Protein AF-A0A7X9GBM9-F1 (afdb_monomer_lite)

Structure (mmCIF, N/CA/C/O backbone):
data_AF-A0A7X9GBM9-F1
#
_entry.id   AF-A0A7X9GBM9-F1
#
loop_
_atom_site.group_PDB
_atom_site.id
_atom_site.type_symbol
_atom_site.label_atom_id
_atom_site.label_alt_id
_atom_site.label_comp_id
_atom_site.label_asym_id
_atom_site.label_entity_id
_atom_site.label_seq_id
_atom_site.pdbx_PDB_ins_code
_atom_site.Cartn_x
_atom_site.Cartn_y
_atom_site.Cartn_z
_atom_site.occupancy
_atom_site.B_iso_or_equiv
_atom_site.auth_seq_id
_atom_site.auth_comp_id
_atom_site.auth_asym_id
_atom_site.auth_atom_id
_atom_site.pdbx_PDB_model_num
ATOM 1 N N . PRO A 1 1 ? -13.742 18.284 -7.852 1.00 63.12 1 PRO A N 1
ATOM 2 C CA 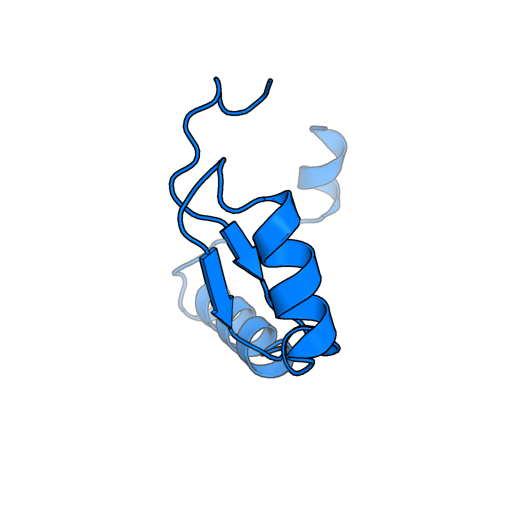. PRO A 1 1 ? -13.226 17.061 -7.186 1.00 63.12 1 PRO A CA 1
ATOM 3 C C . PRO A 1 1 ? -13.025 15.932 -8.204 1.00 63.12 1 PRO A C 1
ATOM 5 O O . PRO A 1 1 ? -13.933 15.680 -8.989 1.00 63.12 1 PRO A O 1
ATOM 8 N N . VAL A 1 2 ? -11.848 15.294 -8.204 1.00 77.69 2 VAL A N 1
ATOM 9 C CA . VAL A 1 2 ? -11.420 14.297 -9.214 1.00 77.69 2 VAL A CA 1
ATOM 10 C C . VAL A 1 2 ? -12.363 13.085 -9.292 1.00 77.69 2 VAL A C 1
ATOM 12 O O . VAL A 1 2 ? -12.571 12.546 -10.369 1.00 77.69 2 VAL A O 1
ATOM 15 N N . LEU A 1 3 ? -13.003 12.719 -8.178 1.00 88.25 3 LEU A N 1
ATOM 16 C CA . LEU A 1 3 ? -13.816 11.501 -8.060 1.00 88.25 3 LEU A CA 1
ATOM 17 C C . LEU A 1 3 ? -15.337 11.740 -8.054 1.00 88.25 3 LEU A C 1
ATOM 19 O O . LEU A 1 3 ? -16.087 10.835 -7.725 1.00 88.25 3 LEU A O 1
ATOM 23 N N . LYS A 1 4 ? -15.823 12.967 -8.306 1.00 90.44 4 LYS A N 1
ATOM 24 C CA . LYS A 1 4 ? -17.257 13.345 -8.164 1.00 90.44 4 LYS A CA 1
ATOM 25 C C . LYS A 1 4 ? -17.930 12.968 -6.821 1.00 90.44 4 LYS A C 1
ATOM 27 O O . LYS A 1 4 ? -19.140 13.091 -6.700 1.00 90.44 4 LYS A O 1
ATOM 32 N N . GLY A 1 5 ? -17.155 12.603 -5.799 1.00 89.00 5 GLY A N 1
ATOM 33 C CA . GLY A 1 5 ? -17.670 12.139 -4.506 1.00 89.00 5 GLY A CA 1
ATOM 34 C C . GLY A 1 5 ? -17.983 10.640 -4.449 1.00 89.00 5 GLY A C 1
ATOM 35 O O . GLY A 1 5 ? -18.408 10.164 -3.405 1.00 89.00 5 GLY A O 1
ATOM 36 N N . GLU A 1 6 ? -17.744 9.894 -5.526 1.00 93.94 6 GLU A N 1
ATOM 37 C CA . GLU A 1 6 ? -17.931 8.445 -5.585 1.00 93.94 6 GLU A CA 1
ATOM 38 C C . GLU A 1 6 ? -16.636 7.761 -5.119 1.00 93.94 6 GLU A C 1
ATOM 40 O O . GLU A 1 6 ? -15.670 7.643 -5.874 1.00 93.94 6 GLU A O 1
ATOM 45 N N . VAL A 1 7 ? -16.586 7.380 -3.839 1.00 95.25 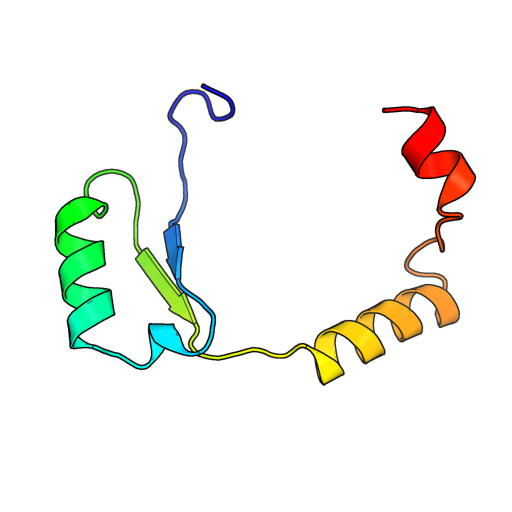7 VAL A N 1
ATOM 46 C CA . VAL A 1 7 ? -15.434 6.709 -3.217 1.00 95.25 7 VAL A CA 1
ATOM 47 C C . VAL A 1 7 ? -15.865 5.326 -2.747 1.00 95.25 7 VAL A C 1
ATOM 49 O O . VAL A 1 7 ? -16.765 5.203 -1.923 1.00 95.25 7 VAL A O 1
ATOM 52 N N . GLU A 1 8 ? -15.220 4.286 -3.271 1.00 96.06 8 GLU A N 1
ATOM 53 C CA . GLU A 1 8 ? -15.593 2.897 -2.979 1.00 96.06 8 GLU A CA 1
ATOM 54 C C . GLU A 1 8 ? -14.939 2.366 -1.699 1.00 96.06 8 GLU A C 1
ATOM 56 O O . GLU A 1 8 ? -15.581 1.671 -0.915 1.00 96.06 8 GLU A O 1
ATOM 61 N N . ALA A 1 9 ? -13.676 2.728 -1.457 1.00 96.75 9 ALA A N 1
ATOM 62 C CA . ALA A 1 9 ? -12.944 2.345 -0.257 1.00 96.75 9 ALA A CA 1
ATOM 63 C C . ALA A 1 9 ? -11.817 3.334 0.065 1.00 96.75 9 ALA A C 1
ATOM 65 O O . ALA A 1 9 ? -11.300 4.033 -0.810 1.00 96.75 9 ALA A O 1
ATOM 66 N N . ILE A 1 10 ? -11.402 3.340 1.329 1.00 97.31 10 ILE A N 1
ATOM 67 C CA . ILE A 1 10 ? -10.180 3.982 1.814 1.00 97.31 10 ILE A CA 1
ATOM 68 C C . ILE A 1 10 ? -9.207 2.873 2.201 1.00 97.31 10 ILE A C 1
ATOM 70 O O . ILE A 1 10 ? -9.499 2.086 3.099 1.00 97.31 10 ILE A O 1
ATOM 74 N N . ILE A 1 11 ? -8.048 2.816 1.544 1.00 97.06 11 ILE A N 1
ATOM 75 C CA . ILE A 1 11 ? -6.994 1.852 1.878 1.00 97.06 11 ILE A CA 1
ATOM 76 C C . ILE A 1 11 ? -5.932 2.542 2.730 1.00 97.06 11 ILE A C 1
ATOM 78 O O . ILE A 1 11 ? -5.390 3.573 2.330 1.00 97.06 11 ILE A O 1
ATOM 82 N N . ILE A 1 12 ? -5.620 1.963 3.891 1.00 97.69 12 ILE A N 1
ATOM 83 C CA . ILE A 1 12 ? -4.520 2.401 4.755 1.00 97.69 12 ILE A CA 1
ATOM 84 C C . ILE A 1 12 ? -3.439 1.316 4.747 1.00 97.69 12 ILE A C 1
ATOM 86 O O . ILE A 1 12 ? -3.678 0.192 5.183 1.00 97.69 12 ILE A O 1
ATOM 90 N N . THR A 1 13 ? -2.259 1.667 4.238 1.00 97.25 13 THR A N 1
ATOM 91 C CA . THR A 1 13 ? -1.090 0.784 4.087 1.00 97.25 13 THR A CA 1
ATOM 92 C C . THR A 1 13 ? 0.181 1.480 4.579 1.00 97.25 13 THR A C 1
ATOM 94 O O . THR A 1 13 ? 0.118 2.617 5.054 1.00 97.25 13 THR A O 1
ATOM 97 N N . GLY A 1 14 ? 1.333 0.820 4.475 1.00 96.44 14 GLY A N 1
ATOM 98 C CA . GLY A 1 14 ? 2.627 1.338 4.915 1.00 96.44 14 GLY A CA 1
ATOM 99 C C . GLY A 1 14 ? 2.942 0.953 6.359 1.00 96.44 14 GLY A C 1
ATOM 100 O O . GLY A 1 14 ? 2.087 0.446 7.093 1.00 96.44 14 GLY A O 1
ATOM 101 N N . GLY A 1 15 ? 4.173 1.207 6.804 1.00 96.19 15 GLY A N 1
ATOM 102 C CA . GLY A 1 15 ? 4.623 0.798 8.144 1.00 96.19 15 GLY A CA 1
ATOM 103 C C . GLY A 1 15 ? 3.791 1.356 9.312 1.00 96.19 15 GLY A C 1
ATOM 104 O O . GLY A 1 15 ? 3.649 0.711 10.349 1.00 96.19 15 GLY A O 1
ATOM 105 N N . LEU A 1 16 ? 3.176 2.531 9.153 1.00 96.75 16 LEU A N 1
ATOM 106 C CA . LEU A 1 16 ? 2.347 3.148 10.197 1.00 96.75 16 LEU A CA 1
ATOM 107 C C . LEU A 1 16 ? 0.979 2.479 10.380 1.00 96.75 16 LEU A C 1
ATOM 109 O O . LEU A 1 16 ? 0.352 2.655 11.427 1.00 96.75 16 LEU A O 1
ATOM 113 N N . ALA A 1 17 ? 0.528 1.688 9.407 1.00 97.38 17 ALA A N 1
ATOM 114 C CA . ALA A 1 17 ? -0.753 1.000 9.477 1.00 97.38 17 ALA A CA 1
ATOM 115 C C . ALA A 1 17 ? -0.786 -0.133 10.524 1.00 97.38 17 ALA A C 1
ATOM 117 O O . ALA A 1 17 ? -1.863 -0.602 10.877 1.00 97.38 17 ALA A O 1
ATOM 118 N N . TYR A 1 18 ? 0.366 -0.524 11.086 1.00 97.75 18 TYR A N 1
ATOM 119 C CA . TYR A 1 18 ? 0.441 -1.416 12.252 1.00 97.75 18 TYR A CA 1
ATOM 120 C C . TYR A 1 18 ? 0.005 -0.748 13.567 1.00 97.75 18 TYR A C 1
ATOM 122 O O . TYR A 1 18 ? -0.252 -1.433 14.556 1.00 97.75 18 TYR A O 1
ATOM 130 N N . SER A 1 19 ? -0.054 0.586 13.619 1.00 98.06 19 SER A N 1
ATOM 131 C CA . SER A 1 19 ? -0.431 1.314 14.830 1.00 98.06 19 SER A CA 1
ATOM 132 C C . SER A 1 19 ? -1.949 1.403 14.966 1.00 98.06 19 SER A C 1
ATOM 134 O O . SER A 1 19 ? -2.581 2.267 14.360 1.00 98.06 19 SER A O 1
ATOM 136 N N . GLU A 1 20 ? -2.539 0.567 15.823 1.00 97.38 20 GLU A N 1
ATOM 137 C CA . GLU A 1 20 ? -3.981 0.605 16.117 1.00 97.38 20 GLU A CA 1
ATOM 138 C C . GLU A 1 20 ? -4.448 1.990 16.582 1.00 97.38 20 GLU A C 1
ATOM 140 O O . GLU A 1 20 ? -5.515 2.454 16.189 1.00 97.38 20 GLU A O 1
ATOM 145 N N . TYR A 1 21 ? -3.637 2.688 17.384 1.00 98.19 21 TYR A N 1
ATOM 146 C CA . TYR A 1 21 ? -3.944 4.050 17.824 1.00 98.19 21 TYR A CA 1
ATOM 147 C C . TYR A 1 21 ? -4.134 4.998 16.634 1.00 98.19 21 TYR A C 1
ATOM 149 O O . TYR A 1 21 ? -5.118 5.738 16.572 1.00 98.19 21 TYR A O 1
ATOM 157 N N . LEU A 1 22 ? -3.201 4.961 15.679 1.00 98.06 22 LEU A N 1
ATOM 158 C CA . LEU A 1 22 ? -3.250 5.821 14.505 1.00 98.06 22 LEU A CA 1
ATOM 159 C C . LEU A 1 22 ? -4.406 5.434 13.580 1.00 98.06 22 LEU A C 1
ATOM 161 O O . LEU A 1 22 ? -5.130 6.317 13.126 1.00 98.06 22 LEU A O 1
ATOM 165 N N . ILE A 1 23 ? -4.599 4.135 13.337 1.00 98.31 23 ILE A N 1
ATOM 166 C CA . ILE A 1 23 ? -5.702 3.625 12.518 1.00 98.31 23 ILE A CA 1
ATOM 167 C C . ILE A 1 23 ? -7.046 4.072 13.090 1.00 98.31 23 ILE A C 1
ATOM 169 O O . ILE A 1 23 ? -7.832 4.684 12.372 1.00 98.31 23 ILE A O 1
ATOM 173 N N . ASN A 1 24 ? -7.274 3.872 14.389 1.00 98.12 24 ASN A N 1
ATOM 174 C CA . ASN A 1 24 ? -8.521 4.258 15.047 1.00 98.12 24 ASN A CA 1
ATOM 175 C C . ASN A 1 24 ? -8.759 5.772 14.982 1.00 98.12 24 ASN A C 1
ATOM 177 O O . ASN A 1 24 ? -9.888 6.216 14.761 1.00 98.12 24 ASN A O 1
ATOM 181 N N . TYR A 1 25 ? -7.704 6.574 15.160 1.00 98.31 25 TYR A N 1
ATOM 182 C CA . TYR A 1 25 ? -7.788 8.028 15.046 1.00 98.31 25 TYR A CA 1
ATOM 183 C C . TYR A 1 25 ? -8.179 8.464 13.627 1.00 98.31 25 TYR A C 1
ATOM 185 O O . TYR A 1 25 ? -9.098 9.267 13.462 1.00 98.31 25 TYR A O 1
ATOM 193 N N . ILE A 1 26 ? -7.533 7.900 12.601 1.00 98.12 26 ILE A N 1
ATOM 194 C CA . ILE A 1 26 ? -7.848 8.172 11.192 1.00 98.12 26 ILE A CA 1
ATOM 195 C C . ILE A 1 26 ? -9.268 7.726 10.859 1.00 98.12 26 ILE A C 1
ATOM 197 O O . ILE A 1 26 ? -10.021 8.492 10.260 1.00 98.12 26 ILE A O 1
ATOM 201 N N . GLU A 1 27 ? -9.669 6.537 11.297 1.00 97.50 27 GLU A N 1
ATOM 202 C CA . GLU A 1 27 ? -10.995 5.987 11.043 1.00 97.50 27 GLU A CA 1
ATOM 203 C C . GLU A 1 27 ? -12.113 6.912 11.533 1.00 97.50 27 GLU A C 1
ATOM 205 O O . GLU A 1 27 ? -13.057 7.171 10.783 1.00 97.50 27 GLU A O 1
ATOM 210 N N . GLN A 1 28 ? -12.003 7.488 12.738 1.00 98.12 28 GLN A N 1
ATOM 211 C CA . GLN A 1 28 ? -13.009 8.446 13.217 1.00 98.12 28 GLN A CA 1
ATOM 212 C C . GLN A 1 28 ? -13.126 9.685 12.323 1.00 98.12 28 GLN A C 1
ATOM 214 O O . GLN A 1 28 ? -14.210 10.259 12.229 1.00 98.12 28 GLN A O 1
ATOM 219 N N . MET A 1 29 ? -12.037 10.090 11.666 1.00 98.19 29 MET A N 1
ATOM 220 C CA . MET A 1 29 ? -12.025 11.258 10.791 1.00 98.19 29 MET A CA 1
ATOM 221 C C . MET A 1 29 ? -12.638 10.977 9.418 1.00 98.19 29 MET A C 1
ATOM 223 O O . MET A 1 29 ? -13.247 11.881 8.857 1.00 98.19 29 MET A O 1
ATOM 227 N N . VAL A 1 30 ? -12.473 9.771 8.858 1.00 97.88 30 VAL A N 1
ATOM 228 C CA . VAL A 1 30 ? -12.737 9.531 7.422 1.00 97.88 30 VAL A CA 1
ATOM 229 C C . VAL A 1 30 ? -13.784 8.460 7.111 1.00 97.88 3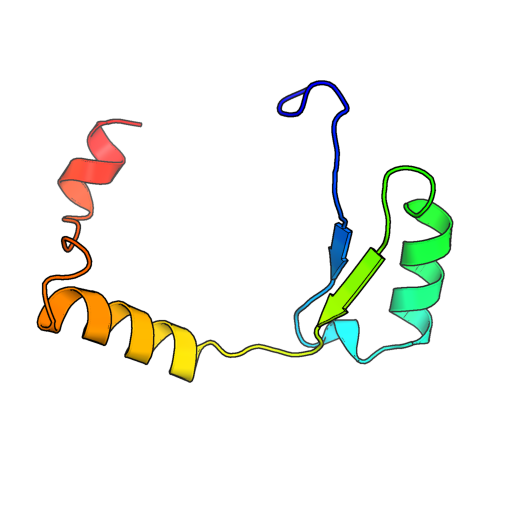0 VAL A C 1
ATOM 231 O O . VAL A 1 30 ? -14.238 8.392 5.971 1.00 97.88 30 VAL A O 1
ATOM 234 N N . LYS A 1 31 ? -14.249 7.670 8.092 1.00 97.19 31 LYS A N 1
ATOM 235 C CA . LYS A 1 31 ? -15.214 6.571 7.854 1.00 97.19 31 LYS A CA 1
ATOM 236 C C . LYS A 1 31 ? -16.564 6.997 7.272 1.00 97.19 31 LYS A C 1
ATOM 238 O O . LYS A 1 31 ? -17.313 6.159 6.786 1.00 97.19 31 LYS A O 1
ATOM 243 N N . PHE A 1 32 ? -16.904 8.285 7.339 1.00 96.94 32 PHE A N 1
ATOM 244 C CA . PHE A 1 32 ? -18.132 8.814 6.738 1.00 96.94 32 PHE A CA 1
ATOM 245 C C . PHE A 1 32 ? -18.071 8.865 5.202 1.00 96.94 32 PHE A C 1
ATOM 247 O O . PHE A 1 32 ? -19.105 9.043 4.564 1.00 96.94 32 PHE A O 1
ATOM 254 N N . ILE A 1 33 ? -16.871 8.756 4.621 1.00 96.50 33 ILE A N 1
ATOM 255 C CA . ILE A 1 33 ? -16.635 8.856 3.179 1.00 96.50 33 ILE A CA 1
ATOM 256 C C . ILE A 1 33 ? -16.851 7.496 2.509 1.00 96.50 33 ILE A C 1
ATOM 258 O O . ILE A 1 33 ? -17.574 7.421 1.521 1.00 96.50 33 ILE A O 1
ATOM 262 N N . ALA A 1 34 ? -16.218 6.4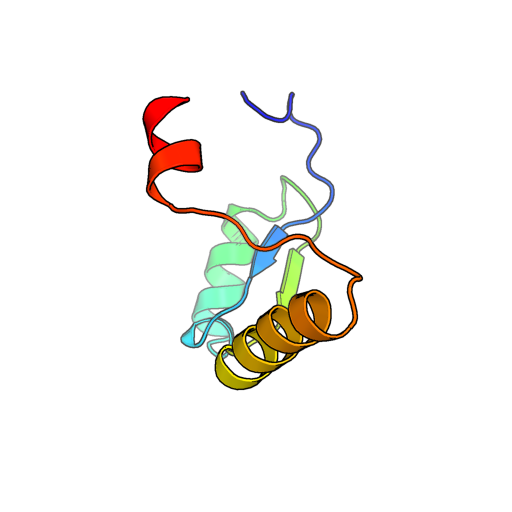39 3.030 1.00 97.19 34 ALA A N 1
ATOM 263 C CA . ALA A 1 34 ? -16.262 5.086 2.475 1.00 97.19 34 ALA A CA 1
ATOM 264 C C . ALA A 1 34 ? -15.770 4.041 3.503 1.00 97.19 34 ALA A C 1
ATOM 266 O O . ALA A 1 34 ? -15.118 4.417 4.485 1.00 97.19 34 ALA A O 1
ATOM 267 N N . PRO A 1 35 ? -16.035 2.736 3.281 1.00 97.56 35 PRO A N 1
ATOM 268 C CA . PRO A 1 35 ? -15.438 1.650 4.056 1.00 97.56 35 PRO A CA 1
ATOM 269 C C . PRO A 1 35 ? -13.907 1.720 4.084 1.00 97.56 35 PRO A C 1
ATOM 271 O O . PRO A 1 35 ? -13.270 2.046 3.080 1.00 97.56 35 PRO A O 1
ATOM 274 N N . ILE A 1 36 ? -13.315 1.383 5.230 1.00 97.94 36 ILE A N 1
ATOM 275 C CA . ILE A 1 36 ? -11.863 1.405 5.430 1.00 97.94 36 ILE A CA 1
ATOM 276 C C . ILE A 1 36 ? -11.315 -0.019 5.372 1.00 97.94 36 ILE A C 1
ATOM 278 O O . ILE A 1 36 ? -11.856 -0.926 6.003 1.00 97.94 36 ILE A O 1
ATOM 282 N N . ILE A 1 37 ? -10.223 -0.200 4.634 1.00 97.94 37 ILE A N 1
ATOM 283 C CA . ILE A 1 37 ? -9.481 -1.453 4.531 1.00 97.94 37 ILE A CA 1
ATOM 284 C C . ILE A 1 37 ? -8.037 -1.184 4.950 1.00 97.94 37 ILE A C 1
ATOM 286 O O . ILE A 1 37 ? -7.384 -0.288 4.417 1.00 97.94 37 ILE A O 1
ATOM 290 N N . VAL A 1 38 ? -7.536 -1.958 5.910 1.00 97.50 38 VAL A N 1
ATOM 291 C CA . VAL A 1 38 ? -6.178 -1.797 6.438 1.00 97.50 38 VAL A CA 1
ATOM 292 C C . VAL A 1 38 ? -5.324 -2.970 5.970 1.00 97.50 38 VAL A C 1
ATOM 294 O O . VAL A 1 38 ? -5.615 -4.116 6.304 1.00 97.50 38 VAL A O 1
ATOM 297 N N . TYR A 1 39 ? -4.270 -2.671 5.214 1.00 96.25 39 TYR A N 1
ATOM 298 C CA . TYR A 1 39 ? -3.261 -3.631 4.765 1.00 96.25 39 TYR A CA 1
ATOM 299 C C . TYR A 1 39 ? -1.889 -3.165 5.256 1.00 96.25 39 TYR A C 1
ATOM 301 O O . TYR A 1 39 ? -1.249 -2.366 4.584 1.00 96.25 39 TYR A O 1
ATOM 309 N N . PRO A 1 40 ? -1.448 -3.576 6.456 1.00 96.12 40 PRO A N 1
ATOM 310 C CA . PRO A 1 40 ? -0.211 -3.067 7.027 1.00 96.12 40 PRO A CA 1
ATOM 311 C C . PRO A 1 40 ? 1.045 -3.514 6.285 1.00 96.12 40 PRO A C 1
ATOM 313 O O . PRO A 1 40 ? 1.143 -4.655 5.844 1.00 96.12 40 PRO A O 1
ATOM 316 N N . GLY A 1 41 ? 2.050 -2.639 6.274 1.00 94.44 41 GLY A N 1
ATOM 317 C CA . GLY A 1 41 ? 3.356 -2.937 5.701 1.00 94.44 41 GLY A CA 1
ATOM 318 C C . GLY A 1 41 ? 3.501 -2.521 4.244 1.00 94.44 41 GLY A C 1
ATOM 319 O O . GLY A 1 41 ? 2.724 -1.723 3.713 1.00 94.44 41 GLY A O 1
ATOM 320 N N . GLU A 1 42 ? 4.581 -3.017 3.657 1.00 91.19 42 GLU A N 1
ATOM 321 C CA . GLU A 1 42 ? 5.079 -2.677 2.332 1.00 91.19 42 GLU A CA 1
ATOM 322 C C . GLU A 1 42 ? 5.578 -3.969 1.678 1.00 91.19 42 GLU A C 1
ATOM 324 O O . GLU A 1 42 ? 6.224 -4.783 2.336 1.00 91.19 42 GLU A O 1
ATOM 329 N N . ASP A 1 43 ? 5.301 -4.137 0.386 1.00 91.94 43 ASP A N 1
ATOM 330 C CA . ASP A 1 43 ? 5.739 -5.294 -0.403 1.00 91.94 43 ASP A CA 1
ATOM 331 C C . ASP A 1 43 ? 6.679 -4.843 -1.531 1.00 91.94 43 ASP A C 1
ATOM 333 O O . ASP A 1 43 ? 6.604 -5.329 -2.658 1.00 91.94 43 ASP A O 1
ATOM 337 N N . GLU A 1 44 ? 7.552 -3.858 -1.284 1.00 94.81 44 GLU A N 1
ATOM 338 C CA . GLU A 1 44 ? 8.253 -3.158 -2.374 1.00 94.81 44 GLU A CA 1
ATOM 339 C C . GLU A 1 44 ? 9.169 -4.077 -3.173 1.00 94.81 44 GLU A C 1
ATOM 341 O O . GLU A 1 44 ? 9.173 -4.030 -4.401 1.00 94.81 44 GLU A O 1
ATOM 346 N N . MET A 1 45 ? 9.923 -4.946 -2.497 1.00 96.94 45 MET A N 1
ATOM 347 C CA . MET A 1 45 ? 10.831 -5.875 -3.175 1.00 96.94 45 MET A CA 1
ATOM 348 C C . MET A 1 45 ? 10.068 -6.862 -4.062 1.00 96.94 45 MET A C 1
ATOM 350 O O . MET A 1 45 ? 10.499 -7.157 -5.180 1.00 96.94 45 MET A O 1
ATOM 354 N N . GLU A 1 46 ? 8.916 -7.346 -3.596 1.00 96.62 46 GLU A N 1
ATOM 355 C CA . GLU A 1 46 ? 8.047 -8.213 -4.386 1.00 96.62 46 GLU A CA 1
ATOM 356 C C . GLU A 1 46 ? 7.388 -7.437 -5.532 1.00 96.62 46 GLU A C 1
ATOM 358 O O . GLU A 1 46 ? 7.431 -7.889 -6.675 1.00 96.62 46 GLU A O 1
ATOM 363 N N . ALA A 1 47 ? 6.877 -6.232 -5.280 1.00 96.38 47 ALA A N 1
ATOM 364 C CA . ALA A 1 47 ? 6.275 -5.367 -6.289 1.00 96.38 47 ALA A CA 1
ATOM 365 C C . ALA A 1 47 ? 7.262 -5.005 -7.414 1.00 96.38 47 ALA A C 1
ATOM 367 O O . ALA A 1 47 ? 6.893 -5.055 -8.591 1.00 96.38 47 ALA A O 1
ATOM 368 N N . LEU A 1 48 ? 8.524 -4.709 -7.081 1.00 97.62 48 LEU A N 1
ATOM 369 C CA . LEU A 1 48 ? 9.599 -4.445 -8.044 1.00 97.62 48 LEU A CA 1
ATOM 370 C C . LEU A 1 48 ? 9.918 -5.677 -8.898 1.00 97.62 48 LEU A C 1
ATOM 372 O O . LEU A 1 48 ? 10.032 -5.580 -10.126 1.00 97.62 48 LEU A O 1
ATOM 376 N N . ASN A 1 49 ? 10.036 -6.842 -8.259 1.00 98.12 49 ASN A N 1
ATOM 377 C CA . ASN A 1 49 ? 10.279 -8.104 -8.949 1.00 98.12 49 ASN A CA 1
ATOM 378 C C . ASN A 1 49 ? 9.117 -8.451 -9.892 1.00 98.12 49 ASN A C 1
ATOM 380 O O . ASN A 1 49 ? 9.328 -8.717 -11.075 1.00 98.12 49 ASN A O 1
ATOM 384 N N . LEU A 1 50 ? 7.878 -8.380 -9.399 1.00 98.06 50 LEU A N 1
ATOM 385 C CA . LEU A 1 50 ? 6.677 -8.656 -10.185 1.00 98.06 50 LEU A CA 1
ATOM 386 C C . LEU A 1 50 ? 6.508 -7.655 -11.332 1.00 98.06 50 LEU A C 1
ATOM 388 O O . LEU A 1 50 ? 6.134 -8.063 -12.429 1.00 98.06 50 LEU A O 1
ATOM 392 N N . GLY A 1 51 ? 6.813 -6.372 -11.117 1.00 97.56 51 GLY A N 1
ATOM 393 C CA . GLY A 1 51 ? 6.818 -5.355 -12.171 1.00 97.56 51 GLY A CA 1
ATOM 394 C C . GLY A 1 51 ? 7.800 -5.683 -13.290 1.00 97.56 51 GLY A C 1
ATOM 395 O O . GLY A 1 51 ? 7.417 -5.739 -14.457 1.00 97.56 51 GLY A O 1
ATOM 396 N N . THR A 1 52 ? 9.043 -6.002 -12.930 1.00 97.94 52 THR A N 1
ATOM 397 C CA . THR A 1 52 ? 10.072 -6.421 -13.894 1.00 97.94 52 THR A CA 1
ATOM 398 C C . THR A 1 52 ? 9.653 -7.685 -14.641 1.00 97.94 52 THR A C 1
ATOM 400 O O . THR A 1 52 ? 9.756 -7.757 -15.866 1.00 97.94 52 THR A O 1
ATOM 403 N N . ARG A 1 53 ? 9.121 -8.676 -13.922 1.00 98.44 53 ARG A N 1
ATOM 404 C CA . ARG A 1 53 ? 8.663 -9.935 -14.506 1.00 98.44 53 ARG A CA 1
ATOM 405 C C . ARG A 1 53 ? 7.550 -9.729 -15.531 1.00 98.44 53 ARG A C 1
ATOM 407 O O . ARG A 1 53 ? 7.622 -10.329 -16.595 1.00 98.44 53 ARG A O 1
ATOM 414 N N . ARG A 1 54 ? 6.569 -8.856 -15.268 1.00 98.62 54 ARG A N 1
ATOM 415 C CA . ARG A 1 54 ? 5.501 -8.554 -16.243 1.00 98.62 54 ARG A CA 1
ATOM 416 C C . ARG A 1 54 ? 6.047 -8.003 -17.559 1.00 98.62 54 ARG A C 1
ATOM 418 O O . ARG A 1 54 ? 5.496 -8.323 -18.609 1.00 98.62 54 ARG A O 1
ATOM 425 N N . VAL A 1 55 ? 7.126 -7.223 -17.518 1.00 98.44 55 VAL A N 1
ATOM 426 C CA . VAL A 1 55 ? 7.805 -6.736 -18.728 1.00 98.44 55 VAL A CA 1
ATOM 427 C C . VAL A 1 55 ? 8.515 -7.874 -19.459 1.00 98.44 55 VAL A C 1
ATOM 429 O O . VAL A 1 55 ? 8.354 -8.017 -20.670 1.00 98.44 55 VAL A O 1
ATOM 432 N N . LEU A 1 56 ? 9.273 -8.702 -18.734 1.00 98.38 56 LEU A N 1
ATOM 433 C CA . LEU A 1 56 ? 10.001 -9.836 -19.316 1.00 98.38 56 LEU A CA 1
ATOM 434 C C . LEU A 1 56 ? 9.062 -10.889 -19.928 1.00 98.38 56 LEU A C 1
ATOM 436 O O . LEU A 1 56 ? 9.372 -11.440 -20.981 1.00 98.38 56 LEU A O 1
ATOM 440 N N . ASP A 1 57 ? 7.905 -11.114 -19.306 1.00 98.44 57 ASP A N 1
ATOM 441 C CA . ASP A 1 57 ? 6.868 -12.043 -19.767 1.00 98.44 57 ASP A CA 1
ATOM 442 C C . ASP A 1 57 ? 5.982 -11.437 -20.884 1.00 98.44 57 ASP A C 1
ATOM 444 O O . ASP A 1 57 ? 5.087 -12.105 -21.402 1.00 98.44 57 ASP A O 1
ATOM 448 N N . GLY A 1 58 ? 6.199 -10.172 -21.271 1.00 98.00 58 GLY A N 1
ATOM 449 C CA . GLY A 1 58 ? 5.437 -9.487 -22.325 1.00 98.00 58 GLY A CA 1
ATOM 450 C C . GLY A 1 58 ? 4.004 -9.089 -21.942 1.00 98.00 58 GLY A C 1
ATOM 451 O O . GLY A 1 58 ? 3.217 -8.729 -22.817 1.00 98.00 58 GLY A O 1
ATOM 452 N N . VAL A 1 59 ? 3.659 -9.141 -20.652 1.00 98.50 59 VAL A N 1
ATOM 453 C CA . VAL A 1 59 ? 2.348 -8.743 -20.103 1.00 98.50 59 VAL A CA 1
ATOM 454 C C . VAL A 1 59 ? 2.21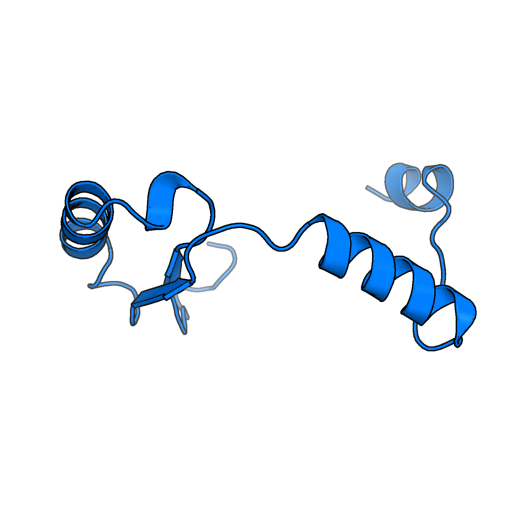0 -7.219 -20.048 1.00 98.50 59 VAL A C 1
ATOM 456 O O . VAL A 1 59 ? 1.129 -6.682 -20.278 1.00 98.50 59 VAL A O 1
ATOM 459 N N . GLU A 1 60 ? 3.304 -6.516 -19.759 1.00 97.94 60 GLU A N 1
ATOM 460 C CA . GLU A 1 60 ? 3.361 -5.056 -19.656 1.00 97.94 60 GLU A CA 1
ATOM 461 C C . GLU A 1 60 ? 4.466 -4.508 -20.571 1.00 97.94 60 GLU A C 1
ATOM 463 O O . GLU A 1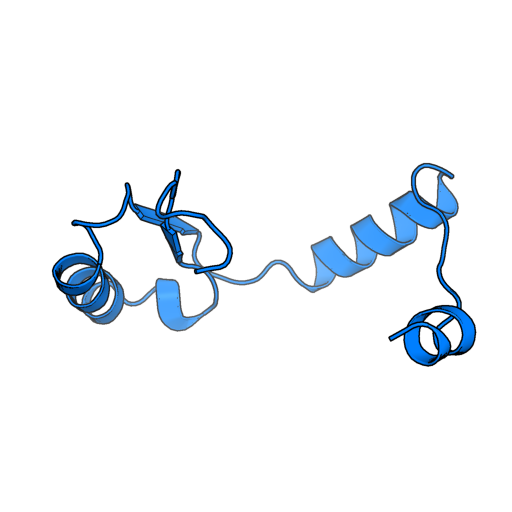 60 ? 5.534 -5.106 -20.698 1.00 97.94 60 GLU A O 1
ATOM 468 N N . LYS A 1 61 ? 4.235 -3.367 -21.231 1.00 97.06 61 LYS A N 1
ATOM 469 C CA . LYS A 1 61 ? 5.295 -2.693 -21.996 1.00 97.06 61 LYS A CA 1
ATOM 470 C C . LYS A 1 61 ? 6.157 -1.866 -21.051 1.00 97.06 61 LYS A C 1
ATOM 472 O O . LYS A 1 61 ? 5.623 -1.088 -20.264 1.00 97.06 61 LYS A O 1
ATOM 477 N N . TYR A 1 62 ? 7.478 -1.991 -21.175 1.00 96.19 62 TYR A N 1
ATOM 478 C CA . TYR A 1 62 ? 8.388 -1.063 -20.511 1.00 96.19 62 TYR A CA 1
ATOM 479 C C . TYR A 1 62 ? 8.159 0.361 -21.022 1.00 96.19 62 TYR A C 1
ATOM 481 O O . TYR A 1 62 ? 7.731 0.573 -22.159 1.00 96.19 62 TYR A O 1
ATOM 489 N N . LYS A 1 63 ? 8.472 1.331 -20.168 1.00 95.31 63 LYS A N 1
ATOM 490 C CA . LYS A 1 63 ? 8.375 2.756 -20.472 1.00 95.31 63 LYS A CA 1
ATOM 491 C C . LYS A 1 63 ? 9.766 3.368 -20.563 1.00 95.31 63 LYS A C 1
ATOM 493 O O . LYS A 1 63 ? 10.670 2.945 -19.842 1.00 95.31 63 LYS A O 1
ATOM 498 N N . ILE A 1 64 ? 9.921 4.359 -21.434 1.00 96.06 64 ILE A N 1
ATOM 499 C CA . ILE A 1 64 ? 11.113 5.206 -21.511 1.00 96.06 64 ILE A CA 1
ATOM 500 C C . ILE A 1 64 ? 10.759 6.505 -20.800 1.00 96.06 64 ILE A C 1
ATOM 502 O O . ILE A 1 64 ? 9.779 7.154 -21.153 1.00 96.06 64 ILE A O 1
ATOM 506 N N . TYR A 1 65 ? 11.513 6.849 -19.759 1.00 94.81 65 TYR A N 1
ATOM 507 C CA . TYR A 1 65 ? 11.164 7.956 -18.871 1.00 94.81 65 TYR A CA 1
ATOM 508 C C . TYR A 1 65 ? 11.011 9.283 -19.629 1.00 94.81 65 TYR A C 1
ATOM 510 O O . TYR A 1 65 ? 10.045 10.005 -19.399 1.00 94.81 65 TYR A O 1
ATOM 518 N N . GLU A 1 66 ? 11.910 9.568 -20.573 1.00 95.56 66 GLU A N 1
ATOM 519 C CA . GLU A 1 66 ? 11.897 10.773 -21.404 1.00 95.56 66 GLU A CA 1
ATOM 520 C C . GLU A 1 66 ? 10.612 10.904 -22.234 1.00 95.56 66 GLU A C 1
ATOM 522 O O . GLU A 1 66 ? 10.041 11.992 -22.303 1.00 95.56 66 GLU A O 1
ATOM 527 N N . ASP A 1 67 ? 10.122 9.805 -22.812 1.00 94.44 67 ASP A N 1
ATOM 528 C CA . ASP A 1 67 ? 8.892 9.802 -23.615 1.00 94.44 67 ASP A CA 1
ATOM 529 C C . ASP A 1 67 ? 7.650 10.069 -22.750 1.00 94.44 67 ASP A C 1
ATOM 531 O O . ASP A 1 67 ? 6.685 10.686 -23.202 1.00 94.44 67 ASP A O 1
ATOM 535 N N . GLU A 1 68 ? 7.677 9.631 -21.489 1.00 91.62 68 GLU A N 1
ATOM 536 C CA . GLU A 1 68 ? 6.556 9.777 -20.562 1.00 91.62 68 GLU A CA 1
ATOM 537 C C . GLU A 1 68 ? 6.480 11.182 -19.958 1.00 91.62 68 GLU A C 1
ATOM 539 O O . GLU A 1 68 ? 5.379 11.688 -19.777 1.00 91.62 68 GLU A O 1
ATOM 544 N N . VAL A 1 69 ? 7.610 11.831 -19.648 1.00 91.56 69 VAL A N 1
ATOM 545 C CA . VAL A 1 69 ? 7.608 13.152 -18.984 1.00 91.56 69 VAL A CA 1
ATOM 546 C C . VAL A 1 69 ? 7.453 14.327 -19.941 1.00 91.56 69 VAL A C 1
ATOM 548 O O . VAL A 1 69 ? 6.963 15.375 -19.536 1.00 91.56 69 VAL A O 1
ATOM 551 N N . MET A 1 70 ? 7.833 14.172 -21.210 1.00 78.38 70 MET A N 1
ATOM 552 C CA . MET A 1 70 ? 7.665 15.226 -22.221 1.00 78.38 70 MET A CA 1
ATOM 553 C C . MET A 1 70 ? 6.204 15.400 -22.667 1.00 78.38 70 MET A C 1
ATOM 555 O O . MET A 1 70 ? 5.883 16.377 -23.342 1.00 78.38 70 MET A O 1
ATOM 559 N N . GLY A 1 71 ? 5.330 14.452 -22.312 1.00 65.94 71 GLY A N 1
ATOM 560 C CA . GLY A 1 71 ? 3.892 14.492 -22.579 1.00 65.94 71 GLY A CA 1
ATOM 561 C C . GLY A 1 71 ? 3.028 15.002 -21.420 1.00 65.94 71 GLY A C 1
ATOM 562 O O . GLY A 1 71 ? 1.804 14.961 -21.552 1.00 65.94 71 GLY A O 1
ATOM 563 N N . TRP A 1 72 ? 3.633 15.428 -20.304 1.00 57.53 72 TRP A N 1
ATOM 564 C CA . TRP A 1 72 ? 2.939 15.985 -19.132 1.00 57.53 72 TRP A CA 1
ATOM 565 C C . TRP A 1 72 ? 2.854 17.512 -19.171 1.00 57.53 72 TRP A C 1
ATOM 567 O O . TRP A 1 72 ? 3.823 18.161 -19.623 1.00 57.53 72 TRP A O 1
#

Radius of gyration: 17.41 Å; chains: 1; bounding box: 30×29×41 Å

Foldseek 3Di:
DVCPLDDAEAEAEAQCLVDPVVVVVVCVVPVVSYHYDYDYHDPVVVVVVVVVVCCVVVVDPDDDPVVVVVVD

Sequence (72 aa):
PVLKGEVEAIIITGGLAYSEYLINYIEQMVKFIAPIIVYPGEDEMEALNLGTRRVLDGVEKYKIYEDEVMGW

pLDDT: mean 94.51, std 7.75, range [57.53, 98.62]

Secondary structure (DSSP, 8-state):
-TTTT----EEEEEGGGG-HHHHHHHHHHHTTTS-EEEEEB--HHHHHHHHHHHHHTTSS----HHHHHTT-